Protein AF-A0A969G7Q4-F1 (afdb_monomer)

Structure (mmCIF, N/CA/C/O backbone):
data_AF-A0A969G7Q4-F1
#
_entry.id   AF-A0A969G7Q4-F1
#
loop_
_atom_site.group_PDB
_atom_site.id
_atom_site.type_symbol
_atom_site.label_atom_id
_atom_site.label_alt_id
_atom_site.label_comp_id
_atom_site.label_asym_id
_atom_site.label_entity_id
_atom_site.label_seq_id
_atom_site.pdbx_PDB_ins_code
_atom_site.Cartn_x
_atom_site.Cartn_y
_atom_site.Cartn_z
_atom_site.occupancy
_atom_site.B_iso_or_equiv
_atom_site.auth_seq_id
_atom_site.auth_comp_id
_atom_site.auth_asym_id
_atom_site.auth_atom_id
_atom_site.pdbx_PDB_model_num
ATOM 1 N N . MET A 1 1 ? 15.412 -0.417 -12.207 1.00 76.94 1 MET A N 1
ATOM 2 C CA . MET A 1 1 ? 14.553 0.762 -11.968 1.00 76.94 1 MET A CA 1
ATOM 3 C C . MET A 1 1 ? 15.285 1.970 -12.521 1.00 76.94 1 MET A C 1
ATOM 5 O O . MET A 1 1 ? 16.473 2.086 -12.244 1.00 76.94 1 MET A O 1
ATOM 9 N N . ASP A 1 2 ? 14.631 2.804 -13.328 1.00 89.19 2 ASP A N 1
ATOM 10 C CA . ASP A 1 2 ? 15.254 4.013 -13.887 1.00 89.19 2 ASP A CA 1
ATOM 11 C C . ASP A 1 2 ? 15.458 5.080 -12.804 1.00 89.19 2 ASP A C 1
ATOM 13 O O . ASP A 1 2 ? 14.710 5.118 -11.824 1.00 89.19 2 ASP A O 1
ATOM 17 N N . THR A 1 3 ? 16.434 5.976 -12.986 1.00 92.75 3 THR A N 1
ATOM 18 C CA . THR A 1 3 ? 16.781 7.012 -11.994 1.00 92.75 3 THR A CA 1
ATOM 19 C C . THR A 1 3 ? 15.592 7.910 -11.651 1.00 92.75 3 THR A C 1
ATOM 21 O O . THR A 1 3 ? 15.354 8.192 -10.480 1.00 92.75 3 THR A O 1
ATOM 24 N N . THR A 1 4 ? 14.792 8.307 -12.644 1.00 94.50 4 THR A N 1
ATOM 25 C CA . THR A 1 4 ? 13.587 9.124 -12.429 1.00 94.50 4 THR A CA 1
ATOM 26 C C . THR A 1 4 ? 12.550 8.393 -11.580 1.00 94.50 4 THR A C 1
ATOM 28 O O . THR A 1 4 ? 12.009 8.957 -10.634 1.00 94.50 4 THR A O 1
ATOM 31 N N . THR A 1 5 ? 12.307 7.116 -11.872 1.00 96.25 5 THR A N 1
ATOM 32 C CA . THR A 1 5 ? 11.360 6.281 -11.123 1.00 96.25 5 THR A CA 1
ATOM 33 C C . THR A 1 5 ? 11.829 6.056 -9.688 1.00 96.25 5 THR A C 1
ATOM 35 O O . THR A 1 5 ? 11.012 6.048 -8.772 1.00 96.25 5 THR A O 1
ATOM 38 N N . GLN A 1 6 ? 13.139 5.920 -9.476 1.00 96.06 6 GLN A N 1
ATOM 39 C CA . GLN A 1 6 ? 13.714 5.816 -8.138 1.00 96.06 6 GLN A CA 1
ATOM 40 C C . GLN A 1 6 ? 13.524 7.108 -7.333 1.00 96.06 6 GLN A C 1
ATOM 42 O O . GLN A 1 6 ? 13.133 7.035 -6.173 1.00 96.06 6 GLN A O 1
ATOM 47 N N . ILE A 1 7 ? 13.732 8.279 -7.947 1.00 97.38 7 ILE A N 1
ATOM 48 C CA . ILE A 1 7 ? 13.485 9.576 -7.296 1.00 97.38 7 ILE A CA 1
ATOM 49 C C . ILE A 1 7 ? 12.015 9.700 -6.888 1.00 97.38 7 ILE A C 1
ATOM 51 O O . ILE A 1 7 ? 11.738 10.027 -5.739 1.00 97.38 7 ILE A O 1
ATOM 55 N N . LEU A 1 8 ? 11.083 9.380 -7.792 1.00 97.88 8 LEU A N 1
ATOM 56 C CA . LEU A 1 8 ? 9.648 9.393 -7.494 1.00 97.88 8 LEU A CA 1
ATOM 57 C C . LEU A 1 8 ? 9.300 8.452 -6.335 1.00 97.88 8 LEU A C 1
ATOM 59 O O . LEU A 1 8 ? 8.518 8.806 -5.458 1.00 97.88 8 LEU A O 1
ATOM 63 N N . PHE A 1 9 ? 9.899 7.261 -6.303 1.00 97.88 9 PHE A N 1
ATOM 64 C CA . PHE A 1 9 ? 9.653 6.309 -5.227 1.00 97.88 9 PHE A CA 1
ATOM 65 C C . PHE A 1 9 ? 10.149 6.820 -3.868 1.00 97.88 9 PHE A C 1
ATOM 67 O O . PHE A 1 9 ? 9.408 6.748 -2.888 1.00 97.88 9 PHE A O 1
ATOM 74 N N . GLU A 1 10 ? 11.363 7.371 -3.804 1.00 97.94 10 GLU A N 1
ATOM 75 C CA . GLU A 1 10 ? 11.897 7.933 -2.559 1.00 97.94 10 GLU A CA 1
ATOM 76 C C . GLU A 1 10 ? 11.115 9.177 -2.115 1.00 97.94 10 GLU A C 1
ATOM 78 O O . GLU A 1 10 ? 10.719 9.255 -0.957 1.00 97.94 10 GLU A O 1
ATOM 83 N N . GLN A 1 11 ? 10.762 10.084 -3.034 1.00 98.25 11 GLN A N 1
ATOM 84 C CA . GLN A 1 11 ? 9.910 11.241 -2.724 1.00 98.25 11 GLN A CA 1
ATOM 85 C C . GLN A 1 11 ? 8.530 10.824 -2.205 1.00 98.25 11 GLN A C 1
ATOM 87 O O . GLN A 1 11 ? 8.017 11.411 -1.253 1.00 98.25 11 GLN A O 1
ATOM 92 N N . GLY A 1 12 ? 7.936 9.784 -2.796 1.00 98.38 12 GLY A N 1
ATOM 93 C CA . GLY A 1 12 ? 6.670 9.222 -2.338 1.00 98.38 12 GLY A CA 1
ATOM 94 C C . GLY A 1 12 ? 6.752 8.640 -0.925 1.00 98.38 12 GLY A C 1
ATOM 95 O O . GLY A 1 12 ? 5.822 8.825 -0.134 1.00 98.38 12 GLY A O 1
ATOM 96 N N . LYS A 1 13 ? 7.865 7.979 -0.582 1.00 98.31 13 LYS A N 1
ATOM 97 C CA . LYS A 1 13 ? 8.130 7.471 0.774 1.00 98.31 13 LYS A CA 1
ATOM 98 C C . LYS A 1 13 ? 8.362 8.603 1.770 1.00 98.31 13 LYS A C 1
ATOM 100 O O . LYS A 1 13 ? 7.776 8.574 2.848 1.00 98.31 13 LYS A O 1
ATOM 105 N N . ASP A 1 14 ? 9.160 9.602 1.412 1.00 98.44 14 ASP A N 1
ATOM 106 C CA . ASP A 1 14 ? 9.424 10.754 2.275 1.00 98.44 14 ASP A CA 1
ATOM 107 C C . ASP A 1 14 ? 8.130 11.517 2.574 1.00 98.44 14 ASP A C 1
ATOM 109 O O . ASP A 1 14 ? 7.824 11.779 3.736 1.00 98.44 14 ASP A O 1
ATOM 113 N N . ALA A 1 15 ? 7.309 11.783 1.552 1.00 98.38 15 ALA A N 1
ATOM 114 C CA . ALA A 1 15 ? 6.000 12.410 1.721 1.00 98.38 15 ALA A CA 1
ATOM 115 C C . ALA A 1 15 ? 5.078 11.586 2.636 1.00 98.38 15 ALA A C 1
ATOM 117 O O . ALA A 1 15 ? 4.429 12.145 3.519 1.00 98.38 15 ALA A O 1
ATOM 118 N N . PHE A 1 16 ? 5.063 10.255 2.485 1.00 98.38 16 PHE A N 1
ATOM 119 C CA . PHE A 1 16 ? 4.297 9.375 3.372 1.00 98.38 16 PHE A CA 1
ATOM 120 C C . PHE A 1 16 ? 4.730 9.526 4.833 1.00 98.38 16 PHE A C 1
ATOM 122 O O . PHE A 1 16 ? 3.888 9.661 5.718 1.00 98.38 16 PHE A O 1
ATOM 129 N N . LEU A 1 17 ? 6.041 9.524 5.087 1.00 97.69 17 LEU A N 1
ATOM 130 C CA . LEU A 1 17 ? 6.599 9.638 6.436 1.00 97.69 17 LEU A CA 1
ATOM 131 C C . LEU A 1 17 ? 6.333 11.008 7.077 1.00 97.69 17 LEU A C 1
ATOM 133 O O . LEU A 1 17 ? 6.259 11.093 8.300 1.00 97.69 17 LEU A O 1
ATOM 137 N N . GLN A 1 18 ? 6.159 12.058 6.272 1.00 97.94 18 GLN A N 1
ATOM 138 C CA . GLN A 1 18 ? 5.766 13.393 6.737 1.00 97.94 18 GLN A CA 1
ATOM 139 C C . GLN A 1 18 ? 4.248 13.548 6.941 1.00 97.94 18 GLN A C 1
ATOM 141 O O . GLN A 1 18 ? 3.801 14.585 7.421 1.00 97.94 18 GLN A O 1
ATOM 146 N N . GLY A 1 19 ? 3.443 12.537 6.597 1.00 97.38 19 GLY A N 1
ATOM 147 C CA . GLY A 1 19 ? 1.981 12.606 6.672 1.00 97.38 19 GLY A CA 1
ATOM 148 C C . GLY A 1 19 ? 1.314 13.270 5.461 1.00 97.38 19 GLY A C 1
ATOM 149 O O . GLY A 1 19 ? 0.093 13.413 5.429 1.00 97.38 19 GLY A O 1
ATOM 150 N N . GLU A 1 20 ? 2.087 13.632 4.436 1.00 98.31 20 GLU A N 1
ATOM 151 C CA . GLU A 1 20 ? 1.613 14.242 3.191 1.00 98.31 20 GLU A CA 1
ATOM 152 C C . GLU A 1 20 ? 1.065 13.161 2.241 1.00 98.31 20 GLU A C 1
ATOM 154 O O . GLU A 1 20 ? 1.588 12.911 1.152 1.00 98.31 20 GLU A O 1
ATOM 159 N N . TYR A 1 21 ? 0.014 12.455 2.670 1.00 98.19 21 TYR A N 1
ATOM 160 C CA . TYR A 1 21 ? -0.440 11.222 2.013 1.00 98.19 21 TYR A CA 1
ATOM 161 C C . TYR A 1 21 ? -0.929 11.431 0.580 1.00 98.19 21 TYR A C 1
ATOM 163 O O . TYR A 1 21 ? -0.670 10.588 -0.275 1.00 98.19 21 TYR A O 1
ATOM 171 N N . ARG A 1 22 ? -1.576 12.563 0.282 1.00 97.94 22 ARG A N 1
ATOM 172 C CA . ARG A 1 22 ? -1.998 12.879 -1.091 1.00 97.94 22 ARG A CA 1
ATOM 173 C C . ARG A 1 22 ? -0.799 13.039 -2.027 1.00 97.94 22 ARG A C 1
ATOM 175 O O . ARG A 1 22 ? -0.794 12.468 -3.109 1.00 97.94 22 ARG A O 1
ATOM 182 N N . LEU A 1 23 ? 0.234 13.752 -1.579 1.00 98.19 23 LEU A N 1
ATOM 183 C CA . LEU A 1 23 ? 1.466 13.930 -2.348 1.00 98.19 23 LEU A CA 1
ATOM 184 C C . LEU A 1 23 ? 2.224 12.601 -2.503 1.00 98.19 23 LEU A C 1
ATOM 186 O O . LEU A 1 23 ? 2.752 12.299 -3.570 1.00 98.19 23 LEU A O 1
ATOM 190 N N . SER A 1 24 ? 2.225 11.772 -1.455 1.00 98.62 24 SER A N 1
ATOM 191 C CA . SER A 1 24 ? 2.763 10.412 -1.518 1.00 98.62 24 SER A CA 1
ATOM 192 C C . SER A 1 24 ? 2.080 9.577 -2.604 1.00 98.62 24 SER A C 1
ATOM 194 O O . SER A 1 24 ? 2.771 8.944 -3.401 1.00 98.62 24 SER A O 1
ATOM 196 N N . ILE A 1 25 ? 0.743 9.607 -2.673 1.00 98.50 25 ILE A N 1
ATOM 197 C CA . ILE A 1 25 ? -0.033 8.914 -3.712 1.00 98.50 25 ILE A CA 1
ATOM 198 C C . ILE A 1 25 ? 0.403 9.393 -5.100 1.00 98.50 25 ILE A C 1
ATOM 200 O O . ILE A 1 25 ? 0.793 8.564 -5.917 1.00 98.50 25 ILE A O 1
ATOM 204 N N . GLU A 1 26 ? 0.441 10.706 -5.341 1.00 98.31 26 GLU A N 1
ATOM 205 C CA . GLU A 1 26 ? 0.812 11.276 -6.646 1.00 98.31 26 GLU A CA 1
ATOM 206 C C . GLU A 1 26 ? 2.196 10.811 -7.132 1.00 98.31 26 GLU A C 1
ATOM 208 O O . GLU A 1 26 ? 2.361 10.444 -8.300 1.00 98.31 26 GLU A O 1
ATOM 213 N N . TYR A 1 27 ? 3.203 10.797 -6.252 1.00 98.38 27 TYR A N 1
ATOM 214 C CA . TYR A 1 27 ? 4.542 10.323 -6.608 1.00 98.38 27 TYR A CA 1
ATOM 215 C C . TYR A 1 27 ? 4.589 8.808 -6.837 1.00 98.38 27 TYR A C 1
ATOM 217 O O . TYR A 1 27 ? 5.220 8.338 -7.789 1.00 98.38 27 TYR A O 1
ATOM 225 N N . LEU A 1 28 ? 3.914 8.031 -5.986 1.00 98.12 28 LEU A N 1
ATOM 226 C CA . LEU A 1 28 ? 3.915 6.572 -6.067 1.00 98.12 28 LEU A CA 1
ATOM 227 C C . LEU A 1 28 ? 3.117 6.050 -7.265 1.00 98.12 28 LEU A C 1
ATOM 229 O O . LEU A 1 28 ? 3.515 5.045 -7.851 1.00 98.12 28 LEU A O 1
ATOM 233 N N . GLU A 1 29 ? 2.044 6.725 -7.678 1.00 97.81 29 GLU A N 1
ATOM 234 C CA . GLU A 1 29 ? 1.309 6.402 -8.906 1.00 97.81 29 GLU A CA 1
ATOM 235 C C . GLU A 1 29 ? 2.170 6.614 -10.151 1.00 97.81 29 GLU A C 1
ATOM 237 O O . GLU A 1 29 ? 2.254 5.725 -11.003 1.00 97.81 29 GLU A O 1
ATOM 242 N N . GLN A 1 30 ? 2.882 7.743 -10.227 1.00 97.56 30 GLN A N 1
ATOM 243 C CA . GLN A 1 30 ? 3.824 8.011 -11.316 1.00 97.56 30 GLN A CA 1
ATOM 244 C C . GLN A 1 30 ? 4.951 6.971 -11.347 1.00 97.56 30 GLN A C 1
ATOM 246 O O . GLN A 1 30 ? 5.285 6.440 -12.407 1.00 97.56 30 GLN A O 1
ATOM 251 N N . ALA A 1 31 ? 5.504 6.614 -10.183 1.00 97.12 31 ALA A N 1
ATOM 252 C CA . ALA A 1 31 ? 6.507 5.558 -10.096 1.00 97.12 31 ALA A CA 1
ATOM 253 C C . ALA A 1 31 ? 5.942 4.190 -10.525 1.00 97.12 31 ALA A C 1
ATOM 255 O O . ALA A 1 31 ? 6.599 3.442 -11.251 1.00 97.12 31 ALA A O 1
ATOM 256 N N . ALA A 1 32 ? 4.716 3.859 -10.111 1.00 96.00 32 ALA A N 1
ATOM 257 C CA . ALA A 1 32 ? 4.061 2.597 -10.441 1.00 96.00 32 ALA A CA 1
ATOM 258 C C . ALA A 1 32 ? 3.708 2.483 -11.931 1.00 96.00 32 ALA A C 1
ATOM 260 O O . ALA A 1 32 ? 3.747 1.372 -12.468 1.00 96.00 32 ALA A O 1
ATOM 261 N N . ALA A 1 33 ? 3.391 3.597 -12.597 1.00 96.00 33 ALA A N 1
ATOM 262 C CA . AL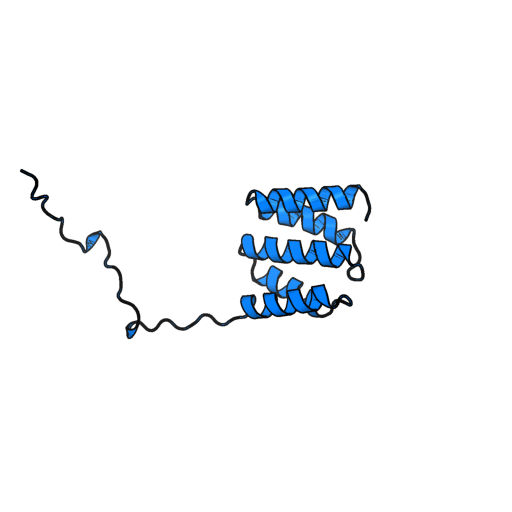A A 1 33 ? 3.131 3.650 -14.034 1.00 96.00 33 ALA A CA 1
ATOM 263 C C . ALA A 1 33 ? 4.379 3.301 -14.865 1.00 96.00 33 ALA A C 1
ATOM 265 O O . ALA A 1 33 ? 4.267 2.658 -15.907 1.00 96.00 33 ALA A O 1
ATOM 266 N N . ASN A 1 34 ? 5.572 3.639 -14.364 1.00 94.81 34 ASN A N 1
ATOM 267 C CA . ASN A 1 34 ? 6.846 3.347 -15.027 1.00 94.81 34 ASN A CA 1
ATOM 268 C C . ASN A 1 34 ? 7.347 1.907 -14.797 1.00 94.81 34 ASN A C 1
ATOM 270 O O . ASN A 1 34 ? 8.355 1.503 -15.375 1.00 94.81 34 ASN A O 1
ATOM 274 N N . LEU A 1 35 ? 6.687 1.119 -13.939 1.00 93.81 35 LEU A N 1
ATOM 275 C CA . LEU A 1 35 ? 7.143 -0.218 -13.548 1.00 93.81 35 LEU A CA 1
ATOM 276 C C . LEU A 1 35 ? 6.137 -1.296 -13.926 1.00 93.81 35 LEU A C 1
ATOM 278 O O . LEU A 1 35 ? 4.945 -1.214 -13.630 1.00 93.81 35 LEU A O 1
ATOM 282 N N . SER A 1 36 ? 6.636 -2.405 -14.467 1.00 90.81 36 SER A N 1
ATOM 283 C CA . SER A 1 36 ? 5.804 -3.587 -14.692 1.00 90.81 36 SER A CA 1
ATOM 284 C C . SER A 1 36 ? 5.228 -4.144 -13.378 1.00 90.81 36 SER A C 1
ATOM 286 O O . SER A 1 36 ? 5.836 -4.066 -12.309 1.00 90.81 36 SER A O 1
ATOM 288 N N . LYS A 1 37 ? 4.029 -4.735 -13.447 1.00 85.06 37 LYS A N 1
ATOM 289 C CA . LYS A 1 37 ? 3.417 -5.493 -12.336 1.00 85.06 37 LYS A CA 1
ATOM 290 C C . LYS A 1 37 ? 4.187 -6.777 -12.004 1.00 85.06 37 LYS A C 1
ATOM 292 O O . LYS A 1 37 ? 4.095 -7.268 -10.886 1.00 85.06 37 LYS A O 1
ATOM 297 N N . ALA A 1 38 ? 4.973 -7.290 -12.950 1.00 86.50 38 ALA A N 1
ATOM 298 C CA . ALA A 1 38 ? 5.722 -8.538 -12.813 1.00 86.50 38 ALA A CA 1
ATOM 299 C C . ALA A 1 38 ? 7.148 -8.360 -12.254 1.00 86.50 38 ALA A C 1
ATOM 301 O O . ALA A 1 38 ? 7.913 -9.321 -12.238 1.00 86.50 38 ALA A O 1
ATOM 302 N N . THR A 1 39 ? 7.525 -7.160 -11.797 1.00 91.69 39 THR A N 1
ATOM 303 C CA . THR A 1 39 ? 8.835 -6.907 -11.174 1.00 91.69 39 THR A CA 1
ATOM 304 C C . THR A 1 39 ? 8.719 -6.742 -9.663 1.00 91.69 39 THR A C 1
ATOM 306 O O . THR A 1 39 ? 7.658 -6.396 -9.125 1.00 91.69 39 THR A O 1
ATOM 309 N N . ARG A 1 40 ? 9.823 -7.014 -8.961 1.00 89.75 40 ARG A N 1
ATOM 310 C CA . ARG A 1 40 ? 9.880 -6.923 -7.500 1.00 89.75 40 ARG A CA 1
ATOM 311 C C . ARG A 1 40 ? 9.727 -5.472 -7.053 1.00 89.75 40 ARG A C 1
ATOM 313 O O . ARG A 1 40 ? 8.947 -5.188 -6.153 1.00 89.75 40 ARG A O 1
ATOM 320 N N . GLU A 1 41 ? 10.402 -4.566 -7.745 1.00 91.94 41 GLU A N 1
ATOM 321 C CA . GLU A 1 41 ? 10.358 -3.123 -7.523 1.00 91.94 41 GLU A CA 1
ATOM 322 C C . GLU A 1 41 ? 8.947 -2.585 -7.766 1.00 91.94 41 GLU A C 1
ATOM 324 O O . GLU A 1 41 ? 8.403 -1.860 -6.941 1.00 91.94 41 GLU A O 1
ATOM 329 N N . GLY A 1 42 ? 8.296 -3.007 -8.856 1.00 93.81 42 GLY A N 1
ATOM 330 C CA . GLY A 1 42 ? 6.916 -2.615 -9.131 1.00 93.81 42 GLY A CA 1
ATOM 331 C C . GLY A 1 42 ? 5.933 -3.130 -8.077 1.00 93.81 42 GLY A C 1
ATOM 332 O O . GLY A 1 42 ? 4.933 -2.473 -7.788 1.00 93.81 42 GLY A O 1
ATOM 333 N N . SER A 1 43 ? 6.195 -4.302 -7.500 1.00 93.44 43 SER A N 1
ATOM 334 C CA . SER A 1 43 ? 5.397 -4.838 -6.394 1.00 93.44 43 SER A CA 1
ATOM 335 C C . SER A 1 43 ? 5.599 -4.038 -5.105 1.00 93.44 43 SER A C 1
ATOM 337 O O . SER A 1 43 ? 4.640 -3.795 -4.378 1.00 93.44 43 SER A O 1
ATOM 339 N N . GLU A 1 44 ? 6.826 -3.597 -4.834 1.00 93.69 44 GLU A N 1
ATOM 340 C CA . GLU A 1 44 ? 7.158 -2.785 -3.665 1.00 93.69 44 GLU A CA 1
ATOM 341 C C . GLU A 1 44 ? 6.533 -1.386 -3.727 1.00 93.69 44 GLU A C 1
ATOM 343 O O . GLU A 1 44 ? 5.874 -0.979 -2.772 1.00 93.69 44 GLU A O 1
ATOM 348 N N . VAL A 1 45 ? 6.645 -0.689 -4.864 1.00 96.62 45 VAL A N 1
ATOM 349 C CA . VAL A 1 45 ? 6.008 0.627 -5.057 1.00 96.62 45 VAL A CA 1
ATOM 350 C C . VAL A 1 45 ? 4.498 0.539 -4.830 1.00 96.62 45 VAL A C 1
ATOM 352 O O . VAL A 1 45 ? 3.920 1.371 -4.138 1.00 96.62 45 VAL A O 1
ATOM 355 N N . ARG A 1 46 ? 3.845 -0.508 -5.349 1.00 96.38 46 ARG A N 1
ATOM 356 C CA . ARG A 1 46 ? 2.398 -0.704 -5.172 1.00 96.38 46 ARG A CA 1
ATOM 357 C C . ARG A 1 46 ? 2.012 -1.050 -3.732 1.00 96.38 46 ARG A C 1
ATOM 359 O O . ARG A 1 46 ? 0.948 -0.637 -3.293 1.00 96.38 46 ARG A O 1
ATOM 366 N N . LEU A 1 47 ? 2.858 -1.756 -2.978 1.00 95.44 47 LEU A N 1
ATOM 367 C CA . LEU A 1 47 ? 2.636 -1.977 -1.541 1.00 95.44 47 LEU A CA 1
ATOM 368 C C . LEU A 1 47 ? 2.700 -0.666 -0.742 1.00 95.44 47 LEU A C 1
ATOM 370 O O . LEU A 1 47 ? 1.897 -0.463 0.172 1.00 95.44 47 LEU A O 1
ATOM 374 N N . TRP A 1 48 ? 3.626 0.227 -1.096 1.00 97.12 48 TRP A N 1
ATOM 375 C CA . TRP A 1 48 ? 3.665 1.577 -0.534 1.00 97.12 48 TRP A CA 1
ATOM 376 C C . TRP A 1 48 ? 2.418 2.370 -0.914 1.00 97.12 48 TRP A C 1
ATOM 378 O O . TRP A 1 48 ? 1.783 2.939 -0.034 1.00 97.12 48 TRP A O 1
ATOM 388 N N . LEU A 1 49 ? 1.996 2.303 -2.178 1.00 97.81 49 LEU A N 1
ATOM 389 C CA . LEU A 1 49 ? 0.791 2.978 -2.655 1.00 97.81 49 LEU A CA 1
ATOM 390 C C . LEU A 1 49 ? -0.479 2.506 -1.923 1.00 97.81 49 LEU A C 1
ATOM 392 O O . LEU A 1 49 ? -1.296 3.337 -1.540 1.00 97.81 49 LEU A O 1
ATOM 396 N N . VAL A 1 50 ? -0.619 1.201 -1.639 1.00 97.06 50 VAL A N 1
ATOM 397 C CA . VAL A 1 50 ? -1.707 0.687 -0.778 1.00 97.06 50 VAL A CA 1
ATOM 398 C C . VAL A 1 50 ? -1.681 1.367 0.591 1.00 97.06 50 VAL A C 1
ATOM 400 O O . VAL A 1 50 ? -2.716 1.833 1.059 1.00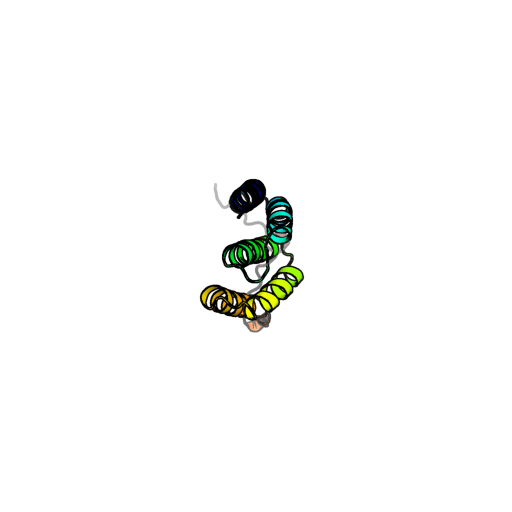 97.06 50 VAL A O 1
ATOM 403 N N . SER A 1 51 ? -0.506 1.454 1.220 1.00 96.44 51 SER A N 1
ATOM 404 C CA . SER A 1 51 ? -0.351 2.098 2.534 1.00 96.44 51 SER A CA 1
ATOM 405 C C . SER A 1 51 ? -0.733 3.582 2.480 1.00 96.44 51 SER A C 1
ATOM 407 O O . SER A 1 51 ? -1.435 4.065 3.367 1.00 96.44 51 SER A O 1
ATOM 409 N N . SER A 1 52 ? -0.337 4.292 1.419 1.00 98.00 52 SER A N 1
ATOM 410 C CA . SER A 1 52 ? -0.684 5.703 1.213 1.00 98.00 52 SER A CA 1
ATOM 411 C C . SER A 1 52 ? -2.186 5.906 1.005 1.00 98.00 52 SER A C 1
ATOM 413 O O . SER A 1 52 ? -2.761 6.806 1.616 1.00 98.00 52 SER A O 1
ATOM 415 N N . TYR A 1 53 ? -2.856 5.036 0.240 1.00 98.00 53 TYR A N 1
ATOM 416 C CA . TYR A 1 53 ? -4.315 5.073 0.100 1.00 98.00 53 TYR A CA 1
ATOM 417 C C . TYR A 1 53 ? -5.037 4.865 1.430 1.00 98.00 53 TYR A C 1
ATOM 419 O O . TYR A 1 53 ? -5.974 5.598 1.747 1.00 98.00 53 TYR A O 1
ATOM 427 N N . GLN A 1 54 ? -4.579 3.909 2.241 1.00 95.44 54 GLN A N 1
ATOM 428 C CA . GLN A 1 54 ? -5.140 3.677 3.572 1.00 95.44 54 GLN A CA 1
ATOM 429 C C . GLN A 1 54 ? -4.991 4.902 4.472 1.00 95.44 54 GLN A C 1
ATOM 431 O O . GLN A 1 54 ? -5.962 5.317 5.102 1.00 95.44 54 GLN A O 1
ATOM 436 N N . ALA A 1 55 ? -3.795 5.491 4.508 1.00 95.94 55 ALA A N 1
ATOM 437 C CA . ALA A 1 55 ? -3.508 6.661 5.328 1.00 95.94 55 ALA A CA 1
ATOM 438 C C . ALA A 1 55 ? -4.318 7.899 4.896 1.00 95.94 55 ALA A C 1
ATOM 440 O O . ALA A 1 55 ? -4.687 8.720 5.732 1.00 95.94 55 ALA A O 1
ATOM 441 N N . ASN A 1 56 ? -4.670 7.994 3.611 1.00 97.12 56 ASN A N 1
ATOM 442 C CA . ASN A 1 56 ? -5.507 9.062 3.066 1.00 97.12 56 ASN A CA 1
ATOM 443 C C . ASN A 1 56 ? -7.027 8.786 3.151 1.00 97.12 56 ASN A C 1
ATOM 445 O O . ASN A 1 56 ? -7.815 9.539 2.585 1.00 97.12 56 ASN A O 1
ATOM 449 N N . ASN A 1 57 ? -7.465 7.729 3.848 1.00 94.62 57 ASN A N 1
ATOM 450 C CA . ASN A 1 57 ? -8.868 7.280 3.929 1.00 94.62 57 ASN A CA 1
ATOM 451 C C . ASN A 1 57 ? -9.497 6.847 2.584 1.00 94.62 57 ASN A C 1
ATOM 453 O O . ASN A 1 57 ? -10.717 6.736 2.471 1.00 94.62 57 ASN A O 1
ATOM 457 N N . CYS A 1 58 ? -8.681 6.535 1.576 1.00 94.38 58 CYS A N 1
ATOM 458 C CA . CYS A 1 58 ? -9.108 5.990 0.284 1.00 94.38 58 CYS A CA 1
ATOM 459 C C . CYS A 1 58 ? -9.202 4.454 0.362 1.00 94.38 58 CYS A C 1
ATOM 461 O O . CYS A 1 58 ? -8.450 3.725 -0.287 1.00 94.38 58 CYS A O 1
ATOM 463 N N . SER A 1 59 ? -10.085 3.936 1.223 1.00 91.75 59 SER A N 1
ATOM 464 C CA . SER A 1 59 ? -10.137 2.497 1.525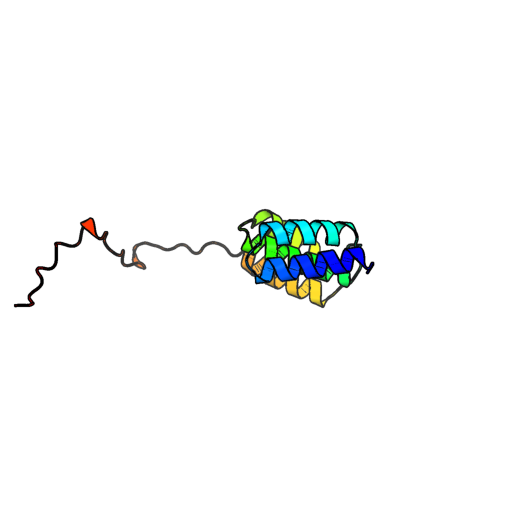 1.00 91.75 59 SER A CA 1
ATOM 465 C C . SER A 1 59 ? -10.494 1.623 0.318 1.00 91.75 59 SER A C 1
ATOM 467 O O . SER A 1 59 ? -9.973 0.516 0.210 1.00 91.75 59 SER A O 1
ATOM 469 N N . GLU A 1 60 ? -11.343 2.098 -0.596 1.00 95.56 60 GLU A N 1
ATOM 470 C CA . GLU A 1 60 ? -11.736 1.332 -1.789 1.00 95.56 60 GLU A CA 1
ATOM 471 C C . GLU A 1 60 ? -10.557 1.117 -2.748 1.00 95.56 60 GLU A C 1
ATOM 473 O O . GLU A 1 60 ? -10.304 -0.018 -3.161 1.00 95.56 60 GLU A O 1
ATOM 478 N N . ASP A 1 61 ? -9.778 2.169 -3.019 1.00 96.38 61 ASP A N 1
ATOM 479 C CA . ASP A 1 61 ? -8.577 2.095 -3.860 1.00 96.38 61 ASP A CA 1
ATOM 480 C C . ASP A 1 61 ? -7.512 1.195 -3.227 1.00 96.38 61 ASP A C 1
ATOM 482 O O . ASP A 1 61 ? -6.920 0.344 -3.898 1.00 96.38 61 ASP A O 1
ATOM 486 N N . ALA A 1 62 ? -7.327 1.311 -1.905 1.00 96.75 62 ALA A N 1
ATOM 487 C CA . ALA A 1 62 ? -6.437 0.436 -1.152 1.00 96.75 62 ALA A CA 1
ATOM 488 C C . ALA A 1 62 ? -6.842 -1.040 -1.284 1.00 96.75 62 ALA A C 1
ATOM 490 O O . ALA A 1 62 ? -5.988 -1.880 -1.570 1.00 96.75 62 ALA A O 1
ATOM 491 N N . ILE A 1 63 ? -8.128 -1.367 -1.103 1.00 96.62 63 ILE A N 1
ATOM 492 C CA . ILE A 1 63 ? -8.654 -2.738 -1.223 1.00 96.62 63 ILE A CA 1
ATOM 493 C C . ILE A 1 63 ? -8.468 -3.259 -2.647 1.00 96.62 63 ILE A C 1
ATOM 495 O O . ILE A 1 63 ? -7.967 -4.370 -2.828 1.00 96.62 63 ILE A O 1
ATOM 499 N N . SER A 1 64 ? -8.843 -2.464 -3.651 1.00 97.06 64 SER A N 1
ATOM 500 C CA . SER A 1 64 ? -8.741 -2.836 -5.064 1.00 97.06 64 SER A CA 1
ATOM 501 C C . SER A 1 64 ? -7.299 -3.181 -5.445 1.00 97.06 64 SER A C 1
ATOM 503 O O . SER A 1 64 ? -7.012 -4.294 -5.896 1.00 97.06 64 SER A O 1
ATOM 505 N N . LEU A 1 65 ? -6.359 -2.280 -5.144 1.00 96.38 65 LEU A N 1
ATOM 506 C CA . LEU A 1 65 ? -4.943 -2.489 -5.428 1.00 96.38 65 LEU A CA 1
ATOM 507 C C . LEU A 1 65 ? -4.361 -3.659 -4.619 1.00 96.38 65 LEU A C 1
ATOM 509 O O . LEU A 1 65 ? -3.566 -4.447 -5.134 1.00 96.38 65 LEU A O 1
ATOM 513 N N . CYS A 1 66 ? -4.772 -3.817 -3.359 1.00 95.56 66 CYS A N 1
ATOM 514 C CA . CYS A 1 66 ? -4.324 -4.924 -2.521 1.00 95.56 66 CYS A CA 1
ATOM 515 C C . CYS A 1 66 ? -4.796 -6.282 -3.068 1.00 95.56 66 CYS A C 1
ATOM 517 O O . CYS A 1 66 ? -3.996 -7.219 -3.138 1.00 95.56 66 CYS A O 1
ATOM 519 N N . ARG A 1 67 ? -6.045 -6.379 -3.552 1.00 96.00 67 ARG A N 1
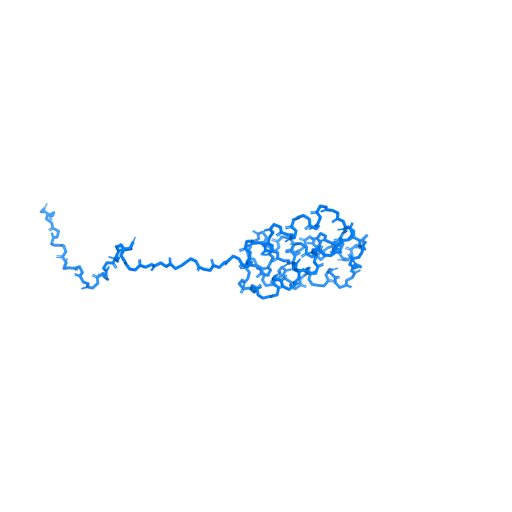ATOM 520 C CA . ARG A 1 67 ? -6.563 -7.573 -4.243 1.00 96.00 67 ARG A CA 1
ATOM 521 C C . ARG A 1 67 ? -5.723 -7.920 -5.466 1.00 96.00 67 ARG A C 1
ATOM 523 O O . ARG A 1 67 ? -5.349 -9.083 -5.607 1.00 96.00 67 ARG A O 1
ATOM 530 N N . GLU A 1 68 ? -5.347 -6.946 -6.296 1.00 94.50 68 GLU A N 1
ATOM 531 C CA . GLU A 1 68 ? -4.451 -7.200 -7.435 1.00 94.50 68 GLU A CA 1
ATOM 532 C C . GLU A 1 68 ? -3.101 -7.786 -6.990 1.00 94.50 68 GLU A C 1
ATOM 534 O O . GLU A 1 68 ? -2.599 -8.744 -7.584 1.00 94.50 68 GLU A O 1
ATOM 539 N N . LEU A 1 69 ? -2.522 -7.262 -5.905 1.00 94.69 69 LEU A N 1
ATOM 540 C CA . LEU A 1 69 ? -1.239 -7.732 -5.377 1.00 94.69 69 LEU A CA 1
ATOM 541 C C . LEU A 1 69 ? -1.300 -9.154 -4.806 1.00 94.69 69 LEU A C 1
ATOM 543 O O . LEU A 1 69 ? -0.277 -9.846 -4.792 1.00 94.69 69 LEU A O 1
ATOM 547 N N . THR A 1 70 ? -2.480 -9.650 -4.418 1.00 94.44 70 THR A N 1
ATOM 548 C CA . THR A 1 70 ? -2.639 -11.063 -4.033 1.00 94.44 70 THR A CA 1
ATOM 549 C C . THR A 1 70 ? -2.386 -12.031 -5.193 1.00 94.44 70 THR A C 1
ATOM 551 O O . THR A 1 70 ? -2.084 -13.197 -4.942 1.00 94.44 70 THR A O 1
ATOM 554 N N . ALA A 1 71 ? -2.440 -11.572 -6.449 1.00 91.50 71 ALA A N 1
ATOM 555 C CA . ALA A 1 71 ? -2.110 -12.362 -7.635 1.00 91.50 71 ALA A CA 1
ATOM 556 C C . ALA A 1 71 ? -0.634 -12.230 -8.069 1.00 91.50 71 ALA A C 1
ATOM 558 O O . ALA A 1 71 ? -0.223 -12.876 -9.032 1.00 91.50 71 ALA A O 1
ATOM 559 N N . SER A 1 72 ? 0.180 -11.445 -7.351 1.00 90.12 72 SER A N 1
ATOM 560 C CA . SER A 1 72 ? 1.587 -11.202 -7.693 1.00 90.12 72 SER A CA 1
ATOM 561 C C . SER A 1 72 ? 2.410 -12.506 -7.779 1.00 90.12 72 SER A C 1
ATOM 563 O O . SER A 1 72 ? 2.178 -13.442 -6.995 1.00 90.12 72 SER A O 1
ATOM 565 N N . PRO A 1 73 ? 3.391 -12.591 -8.705 1.00 89.94 73 PRO A N 1
ATOM 566 C CA . PRO A 1 73 ? 4.308 -13.728 -8.786 1.00 89.94 73 PRO A CA 1
ATOM 567 C C . PRO A 1 73 ? 5.264 -13.814 -7.586 1.00 89.94 73 PRO A C 1
ATOM 569 O O . PRO A 1 73 ? 5.836 -14.876 -7.350 1.00 89.94 73 PRO A O 1
ATOM 572 N N . PHE A 1 74 ? 5.422 -12.740 -6.801 1.00 92.75 74 PHE A N 1
ATOM 57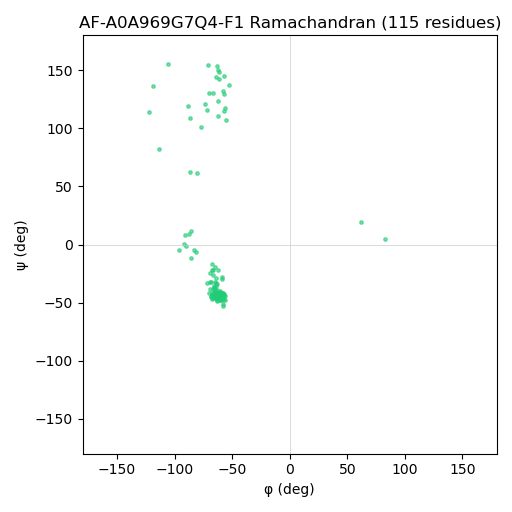3 C CA . PHE A 1 74 ? 6.328 -12.705 -5.651 1.00 92.75 74 PHE A CA 1
ATOM 574 C C . PHE A 1 74 ? 5.628 -13.195 -4.371 1.00 92.75 74 PHE A C 1
ATOM 576 O O . PHE A 1 74 ? 4.664 -12.561 -3.926 1.00 92.75 74 PHE A O 1
ATOM 583 N N . PRO A 1 75 ? 6.107 -14.285 -3.734 1.00 91.56 75 PRO A N 1
ATOM 584 C CA . PRO A 1 75 ? 5.449 -14.864 -2.560 1.00 91.56 75 PRO A CA 1
ATOM 585 C C . PRO A 1 75 ? 5.315 -13.893 -1.383 1.00 91.56 75 PRO A C 1
ATOM 587 O O . PRO A 1 75 ? 4.244 -13.804 -0.791 1.00 91.56 75 PRO A O 1
ATOM 590 N N . SER A 1 76 ? 6.361 -13.114 -1.094 1.00 91.06 76 SER A N 1
ATOM 591 C CA . SER A 1 76 ? 6.365 -12.140 0.004 1.00 91.06 76 SER A CA 1
ATOM 592 C C . SER A 1 76 ? 5.349 -11.013 -0.206 1.00 91.06 76 SER A C 1
ATOM 594 O O . SER A 1 76 ? 4.629 -10.644 0.718 1.00 91.06 76 SER A O 1
ATOM 596 N N . THR A 1 77 ? 5.239 -10.492 -1.432 1.00 93.00 77 THR A N 1
ATOM 597 C CA . THR A 1 77 ? 4.223 -9.493 -1.795 1.00 93.00 77 THR A CA 1
ATOM 598 C C . THR A 1 77 ? 2.821 -10.065 -1.645 1.00 93.00 77 THR A C 1
ATOM 600 O O . THR A 1 77 ? 1.958 -9.418 -1.059 1.00 93.00 77 THR A O 1
ATOM 603 N N . LYS A 1 78 ? 2.600 -11.286 -2.140 1.00 93.94 78 LYS A N 1
ATOM 604 C CA . LYS A 1 78 ? 1.311 -11.975 -2.050 1.00 93.94 78 LYS A CA 1
ATOM 605 C C . LYS A 1 78 ? 0.887 -12.192 -0.599 1.00 93.94 78 LYS A C 1
ATOM 607 O O . LYS A 1 78 ? -0.271 -11.956 -0.268 1.00 93.94 78 LYS A O 1
ATOM 612 N N . GLU A 1 79 ? 1.803 -12.629 0.260 1.00 94.62 79 GLU A N 1
ATOM 613 C CA . GLU A 1 79 ? 1.531 -12.831 1.684 1.00 94.62 79 GLU A CA 1
ATOM 614 C C . GLU A 1 79 ? 1.176 -11.513 2.381 1.00 94.62 79 GLU A C 1
ATOM 616 O O . GLU A 1 79 ? 0.125 -11.422 3.017 1.00 94.62 79 GLU A O 1
ATOM 621 N N . ARG A 1 80 ? 1.984 -10.466 2.172 1.00 93.81 80 ARG A N 1
ATOM 622 C CA . ARG A 1 80 ? 1.726 -9.136 2.737 1.00 93.81 80 ARG A CA 1
ATOM 623 C C . ARG A 1 80 ? 0.396 -8.551 2.258 1.00 93.81 80 ARG A C 1
ATOM 625 O O . ARG A 1 80 ? -0.347 -7.994 3.059 1.00 93.81 80 ARG A O 1
ATOM 632 N N . ALA A 1 81 ? 0.069 -8.712 0.976 1.00 95.31 81 ALA A N 1
ATOM 633 C CA . ALA A 1 81 ? -1.205 -8.270 0.421 1.00 95.31 81 ALA A CA 1
ATOM 634 C C . ALA A 1 81 ? -2.391 -9.019 1.049 1.00 95.31 81 ALA A C 1
ATOM 636 O O . ALA A 1 81 ? -3.356 -8.394 1.463 1.00 95.31 81 ALA A O 1
ATOM 637 N N . LYS A 1 82 ? -2.312 -10.346 1.208 1.00 95.62 82 LYS A N 1
ATOM 638 C CA . LYS A 1 82 ? -3.385 -11.125 1.852 1.00 95.62 82 LYS A CA 1
ATOM 639 C C . LYS A 1 82 ? -3.638 -10.697 3.298 1.00 95.62 82 LYS A C 1
ATOM 641 O O . LYS A 1 82 ? -4.792 -10.564 3.692 1.00 95.62 82 LYS A O 1
ATOM 646 N N . GLN A 1 83 ? -2.575 -10.476 4.071 1.00 94.81 83 GLN A N 1
ATOM 647 C CA . GLN A 1 83 ? -2.685 -10.006 5.455 1.00 94.81 83 GLN A CA 1
ATOM 648 C C . GLN A 1 83 ? -3.341 -8.623 5.522 1.00 94.81 83 GLN A C 1
ATOM 650 O O . GLN A 1 83 ? -4.250 -8.407 6.319 1.00 94.81 83 GLN A O 1
ATOM 655 N N . GLN A 1 84 ? -2.919 -7.705 4.650 1.00 93.88 84 GLN A N 1
ATOM 656 C CA . GLN A 1 84 ? -3.469 -6.354 4.618 1.00 93.88 84 GLN A CA 1
ATOM 657 C C . GLN A 1 84 ? -4.927 -6.336 4.156 1.00 93.88 84 GLN A C 1
ATOM 659 O O . GLN A 1 84 ? -5.753 -5.645 4.749 1.00 93.88 84 GLN A O 1
ATOM 664 N N . LEU A 1 85 ? -5.259 -7.131 3.138 1.00 95.50 85 LEU A N 1
ATOM 665 C CA . LEU A 1 85 ? -6.619 -7.265 2.634 1.00 95.50 85 LEU A CA 1
ATOM 666 C C . LEU A 1 85 ? -7.565 -7.802 3.714 1.00 95.50 85 LEU A C 1
ATOM 668 O O . LEU A 1 85 ? -8.651 -7.261 3.884 1.00 95.50 85 LEU A O 1
ATOM 672 N N . TYR A 1 86 ? -7.126 -8.796 4.494 1.00 95.00 86 TYR A N 1
ATOM 673 C CA . TYR A 1 86 ? -7.900 -9.327 5.618 1.00 95.00 86 TYR A CA 1
ATOM 674 C C . TYR A 1 86 ? -8.265 -8.243 6.643 1.00 95.00 86 TYR A C 1
ATOM 676 O O . TYR A 1 86 ? -9.398 -8.198 7.115 1.00 95.00 86 TYR A O 1
ATOM 684 N N . ILE A 1 87 ? -7.324 -7.351 6.970 1.00 92.88 87 ILE A N 1
ATOM 685 C CA . ILE A 1 87 ? -7.570 -6.236 7.896 1.00 92.88 87 ILE A CA 1
ATOM 686 C C . ILE A 1 87 ? -8.539 -5.224 7.277 1.00 92.88 87 ILE A C 1
ATOM 688 O O . ILE A 1 87 ? -9.454 -4.756 7.949 1.00 92.88 87 ILE A O 1
ATOM 692 N N . LEU A 1 88 ? -8.340 -4.887 6.002 1.00 91.25 88 LEU A N 1
ATOM 693 C CA . LEU A 1 88 ? -9.147 -3.896 5.290 1.00 91.25 88 LEU A CA 1
ATOM 694 C C . LEU A 1 88 ? -10.603 -4.319 5.085 1.00 91.25 88 LEU A C 1
ATOM 696 O O . LEU A 1 88 ? -11.497 -3.479 5.126 1.00 91.25 88 LEU A O 1
ATOM 700 N N . GLU A 1 89 ? -10.834 -5.607 4.849 1.00 93.81 89 GLU A N 1
ATOM 701 C CA . GLU A 1 89 ? -12.165 -6.173 4.621 1.00 93.81 89 GLU A CA 1
ATOM 702 C C . GLU A 1 89 ? -12.845 -6.632 5.915 1.00 93.81 89 GLU A C 1
ATOM 704 O O . GLU A 1 89 ? -13.981 -7.111 5.877 1.00 93.81 89 GLU A O 1
ATOM 709 N N . ALA A 1 90 ? -12.172 -6.499 7.063 1.00 93.25 90 ALA A N 1
ATOM 710 C CA . ALA A 1 90 ? -12.733 -6.904 8.338 1.00 93.25 90 ALA A CA 1
ATOM 711 C C . ALA A 1 90 ? -14.061 -6.163 8.594 1.00 93.25 90 ALA A C 1
ATOM 713 O O . ALA A 1 90 ? -14.126 -4.933 8.481 1.00 93.25 90 ALA A O 1
ATOM 714 N N . PRO A 1 91 ? -15.140 -6.884 8.953 1.00 89.56 91 PRO A N 1
ATOM 715 C CA . PRO A 1 91 ? -16.423 -6.254 9.204 1.00 89.56 91 PRO A CA 1
ATOM 716 C C . PRO A 1 91 ? -16.322 -5.324 10.413 1.00 89.56 91 PRO A C 1
ATOM 718 O O . PRO A 1 91 ? -15.648 -5.617 11.405 1.00 89.56 91 PRO A O 1
ATOM 721 N N . LYS A 1 92 ? -17.044 -4.202 10.354 1.00 85.50 92 LYS A N 1
ATOM 722 C CA . LYS A 1 92 ? -17.220 -3.350 11.530 1.00 85.50 92 LYS A CA 1
ATOM 723 C C . LYS A 1 92 ? -17.960 -4.159 12.590 1.00 85.50 92 LYS A C 1
ATOM 725 O O . LYS A 1 92 ? -19.047 -4.667 12.338 1.00 85.50 92 LYS A O 1
ATOM 730 N N . LEU A 1 93 ? -17.355 -4.281 13.767 1.00 86.25 93 LEU A N 1
ATOM 731 C CA . LEU A 1 93 ? -17.992 -4.942 14.897 1.00 86.25 93 LEU A CA 1
ATOM 732 C C . LEU A 1 93 ? -19.187 -4.110 15.363 1.00 86.25 93 LEU A C 1
ATOM 734 O O . LEU A 1 93 ? -19.051 -2.907 15.606 1.00 86.25 93 LEU A O 1
ATOM 738 N N . GLU A 1 94 ? -20.333 -4.769 15.518 1.00 86.56 94 GLU A N 1
ATOM 739 C CA . GLU A 1 94 ? -21.497 -4.186 16.175 1.00 86.56 94 GLU A CA 1
ATOM 740 C C . GLU A 1 94 ? -21.117 -3.773 17.598 1.00 86.56 94 GLU A C 1
ATOM 742 O O . GLU A 1 94 ? -20.498 -4.535 18.345 1.00 86.56 94 GLU A O 1
ATOM 747 N N . ARG A 1 95 ? -21.478 -2.547 17.977 1.00 83.69 95 ARG A N 1
ATOM 748 C CA . ARG A 1 95 ? -21.269 -2.036 19.334 1.00 83.69 95 ARG A CA 1
ATOM 749 C C . ARG A 1 95 ? -22.637 -1.827 19.986 1.00 83.69 95 ARG A C 1
ATOM 751 O O . ARG A 1 95 ? -23.167 -0.715 19.933 1.00 83.69 95 ARG A O 1
ATOM 758 N N . PRO A 1 96 ? -23.261 -2.885 20.532 1.00 87.88 96 PRO A N 1
ATOM 759 C CA . PRO A 1 96 ? -24.553 -2.760 21.188 1.00 87.88 96 PRO A CA 1
ATOM 760 C C . PRO A 1 96 ? -24.449 -1.813 22.386 1.00 87.88 96 PRO A C 1
ATOM 762 O O . PRO A 1 96 ? -23.454 -1.791 23.111 1.00 87.88 96 PRO A O 1
ATOM 765 N N . LYS A 1 97 ? -25.507 -1.021 22.591 1.00 83.38 97 LYS A N 1
ATOM 766 C CA . LYS A 1 97 ? -25.556 0.027 23.623 1.00 83.38 97 LYS A CA 1
ATOM 767 C C . LYS A 1 97 ? -25.338 -0.521 25.034 1.00 83.38 97 LYS A C 1
ATOM 769 O O . LYS A 1 97 ? -24.778 0.174 25.867 1.00 83.38 97 LYS A O 1
ATOM 774 N N . GLU A 1 98 ? -25.731 -1.768 25.278 1.00 86.31 98 GLU A N 1
ATOM 775 C CA . GLU A 1 98 ? -25.562 -2.456 26.564 1.00 86.31 98 GLU A CA 1
ATOM 776 C C . GLU A 1 98 ? -24.090 -2.641 26.972 1.00 86.31 98 GLU A C 1
ATOM 778 O O . GLU A 1 98 ? -23.803 -2.803 28.153 1.00 86.31 98 GLU A O 1
ATOM 783 N N . TRP A 1 99 ? -23.145 -2.602 26.024 1.00 85.12 99 TRP A N 1
ATOM 784 C CA . TRP A 1 99 ? -21.707 -2.747 26.297 1.00 85.12 99 TRP A CA 1
ATOM 785 C C . TRP A 1 99 ? -20.978 -1.405 26.415 1.00 85.12 99 TRP A C 1
ATOM 787 O O . TRP A 1 99 ? -19.778 -1.383 26.690 1.00 85.12 99 TRP A O 1
ATOM 797 N N . ILE A 1 100 ? -21.669 -0.2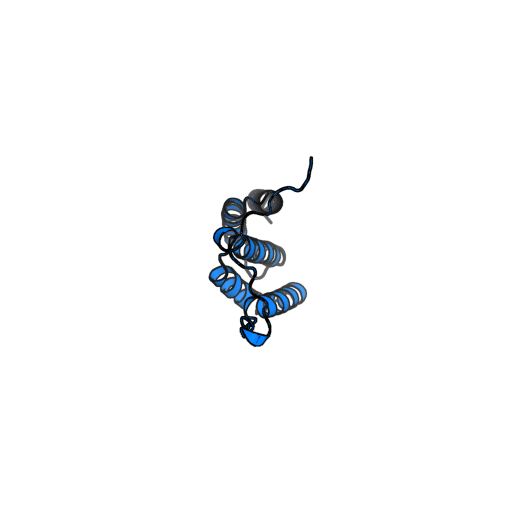87 26.167 1.00 86.25 100 ILE A N 1
ATOM 798 C CA . ILE A 1 100 ? -21.060 1.041 26.090 1.00 86.25 100 ILE A CA 1
ATOM 799 C C . ILE A 1 100 ? -21.718 1.960 27.115 1.00 86.25 100 ILE A C 1
ATOM 801 O O . ILE A 1 100 ? -22.870 2.361 26.963 1.00 86.25 100 ILE A O 1
ATOM 805 N N . THR A 1 101 ? -20.953 2.383 28.115 1.00 83.69 101 THR A N 1
ATOM 806 C CA . THR A 1 101 ? -21.326 3.541 28.932 1.00 83.69 101 THR A CA 1
ATOM 807 C C . THR A 1 101 ? -21.147 4.798 28.087 1.00 83.69 101 THR A C 1
ATOM 809 O O . THR A 1 101 ? -20.032 5.109 27.666 1.00 83.69 101 THR A O 1
ATOM 812 N N . GLN A 1 102 ? -22.236 5.512 27.803 1.00 81.31 102 GLN A N 1
ATOM 813 C CA . GLN A 1 102 ? -22.152 6.785 27.092 1.00 81.31 102 GLN A CA 1
ATOM 814 C C . GLN A 1 102 ? -21.514 7.834 28.001 1.00 81.31 102 GLN A C 1
ATOM 816 O O . GLN A 1 102 ? -21.920 7.996 29.151 1.00 81.31 102 GLN A O 1
ATOM 821 N N . ILE A 1 103 ? -20.506 8.534 27.484 1.00 82.25 103 ILE A N 1
ATOM 822 C CA . ILE A 1 103 ? -19.963 9.714 28.152 1.00 82.25 103 ILE A CA 1
ATOM 823 C C . ILE A 1 103 ? -21.003 10.828 27.956 1.00 82.25 103 ILE A C 1
ATOM 825 O O . ILE A 1 103 ? -21.343 11.108 26.803 1.00 82.25 103 ILE A O 1
ATOM 829 N N . PRO A 1 104 ? -21.549 11.413 29.036 1.00 81.94 104 PRO A N 1
ATOM 830 C CA . PRO A 1 104 ? -22.539 12.483 28.930 1.00 81.94 104 PRO A CA 1
ATOM 831 C C . PRO A 1 104 ? -21.940 13.719 28.245 1.00 81.94 104 PRO A C 1
ATOM 833 O O . PRO A 1 104 ? -20.723 13.928 28.304 1.00 81.94 104 PRO A O 1
ATOM 836 N N . SER A 1 105 ? -22.781 14.539 27.599 1.00 81.38 105 SER A N 1
ATOM 837 C CA . SER A 1 105 ? -22.320 15.818 27.047 1.00 81.38 105 SER A CA 1
ATOM 838 C C . SER A 1 105 ? -21.821 16.705 28.185 1.00 81.38 105 SER A C 1
ATOM 840 O O . SER A 1 105 ? -22.328 16.642 29.305 1.00 81.38 105 SER A O 1
ATOM 842 N N . MET A 1 106 ? -20.855 17.580 27.899 1.00 77.56 106 MET A N 1
ATOM 843 C CA . MET A 1 106 ? -20.389 18.576 28.871 1.00 77.56 106 MET A CA 1
ATOM 844 C C . MET A 1 106 ? -21.538 19.486 29.337 1.00 77.56 106 MET A C 1
ATOM 846 O O . MET A 1 106 ? -21.520 19.978 30.459 1.00 77.56 106 MET A O 1
ATOM 850 N N . GLU A 1 107 ? -22.543 19.677 28.479 1.00 78.44 107 GLU A N 1
ATOM 851 C CA . GLU A 1 107 ? -23.764 20.443 28.750 1.00 78.44 107 GLU A CA 1
ATOM 852 C C . GLU A 1 107 ? -24.680 19.755 29.777 1.00 78.44 107 GLU A C 1
ATOM 854 O O . GLU A 1 107 ? -25.438 20.434 30.468 1.00 78.44 107 GLU A O 1
ATOM 859 N N . ASP A 1 108 ? -24.581 18.427 29.912 1.00 72.31 108 ASP A N 1
ATOM 860 C CA . ASP A 1 108 ? -25.361 17.618 30.858 1.00 72.31 108 ASP A CA 1
ATOM 861 C C . ASP A 1 108 ? -24.709 17.560 32.251 1.00 72.31 108 ASP A C 1
ATOM 863 O O . ASP A 1 108 ? -25.320 17.103 33.223 1.00 72.31 108 ASP A O 1
ATOM 867 N N . VAL A 1 109 ? -23.455 18.008 32.370 1.00 71.62 109 VAL A N 1
ATOM 868 C CA . VAL A 1 109 ? -22.733 18.049 33.641 1.00 71.62 109 VAL A CA 1
ATOM 869 C C . VAL A 1 109 ? -23.060 19.371 34.330 1.00 71.62 109 VAL A 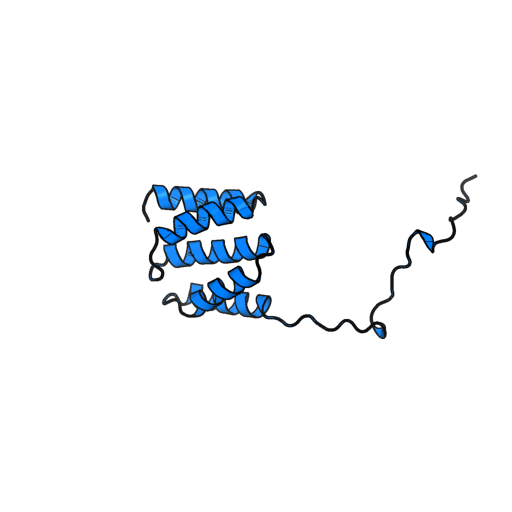C 1
ATOM 871 O O . VAL A 1 109 ? -22.608 20.434 33.906 1.00 71.62 109 VAL A O 1
ATOM 874 N N . MET A 1 110 ? -23.845 19.321 35.414 1.00 63.53 110 MET A N 1
ATOM 875 C CA . MET A 1 110 ? -24.073 20.507 36.246 1.00 63.53 110 MET A CA 1
ATOM 876 C C . MET A 1 110 ? -22.725 21.116 36.661 1.00 63.53 110 MET A C 1
ATOM 878 O O . MET A 1 110 ? -21.817 20.363 37.031 1.00 63.53 110 MET A O 1
ATOM 882 N N . PRO A 1 111 ? -22.573 22.454 36.619 1.00 65.31 111 PRO A N 1
ATOM 883 C CA . PRO A 1 111 ? -21.311 23.099 36.934 1.00 65.31 111 PRO A CA 1
ATOM 884 C C . PRO A 1 111 ? -20.878 22.695 38.341 1.00 65.31 111 PRO A C 1
ATOM 886 O O . PRO A 1 111 ? -21.534 23.014 39.334 1.00 65.31 111 PRO A O 1
ATOM 889 N N . ILE A 1 112 ? -19.760 21.975 38.409 1.00 66.31 112 ILE A N 1
ATOM 890 C CA . ILE A 1 112 ? -19.036 21.713 39.646 1.00 66.31 112 ILE A CA 1
ATOM 891 C C . ILE A 1 112 ? -18.711 23.065 40.282 1.00 66.31 112 ILE A C 1
ATOM 893 O O . ILE A 1 112 ? -17.862 23.809 39.791 1.00 66.31 112 ILE A O 1
ATOM 897 N N . GLN A 1 113 ? -19.414 23.406 41.365 1.00 61.56 113 GLN A N 1
ATOM 898 C CA . GLN A 1 113 ? -19.035 24.537 42.199 1.00 61.56 113 GLN A CA 1
ATOM 899 C C . GLN A 1 113 ? -17.654 24.225 42.773 1.00 61.56 113 GLN A C 1
ATOM 901 O O . GLN A 1 113 ? -17.495 23.301 43.568 1.00 61.56 113 GLN A O 1
ATOM 906 N N . SER A 1 114 ? -16.643 24.961 42.312 1.00 64.12 114 SER A N 1
ATOM 907 C CA . SER A 1 114 ? -15.292 24.890 42.860 1.00 64.12 114 SER A CA 1
ATOM 908 C C . SER A 1 114 ? -15.353 25.176 44.362 1.00 64.12 114 SER A C 1
ATOM 910 O O . SER A 1 114 ? -15.750 26.266 44.765 1.00 64.12 114 SER A O 1
ATOM 912 N N . VAL A 1 115 ? -14.968 24.195 45.183 1.00 64.56 115 VAL A N 1
ATOM 913 C CA . VAL A 1 115 ? -14.901 24.310 46.655 1.00 64.56 115 VAL A CA 1
ATOM 914 C C . VAL A 1 115 ? -13.558 24.910 47.109 1.00 64.56 115 VAL A C 1
ATOM 916 O O . VAL A 1 115 ? -13.228 24.896 48.290 1.00 64.56 115 VAL A O 1
ATOM 919 N N . TYR A 1 116 ? -12.756 25.459 46.194 1.00 60.09 116 TYR A N 1
ATOM 920 C CA . TYR A 1 116 ? -11.545 26.178 46.582 1.00 60.09 116 TYR A CA 1
ATOM 921 C C . TYR A 1 116 ? -11.909 27.578 47.096 1.00 60.09 116 TYR A C 1
ATOM 923 O O . TYR A 1 116 ? -12.212 28.477 46.310 1.00 60.09 116 TYR A O 1
ATOM 931 N N . VAL A 1 117 ? -11.915 27.684 48.431 1.00 55.97 117 VAL A N 1
ATOM 932 C CA . VAL A 1 117 ? -11.869 28.913 49.245 1.00 55.97 117 VAL A CA 1
ATOM 933 C C . VAL A 1 117 ? -10.446 29.456 49.267 1.00 55.97 117 VAL A C 1
ATOM 935 O O . VAL A 1 117 ? -9.515 28.626 49.388 1.00 55.97 117 VAL A O 1
#

Radius of gyration: 21.65 Å; Cα contacts (8 Å, |Δi|>4): 113; chains: 1; bounding box: 42×44×64 Å

Solvent-accessible surface area (backbone atoms only — not comparable to full-atom values): 6672 Å² total; per-residue (Å²): 133,55,72,69,44,50,52,29,43,52,52,14,51,52,29,42,76,73,65,40,23,67,61,11,34,58,28,23,52,56,24,36,71,78,34,57,76,89,37,71,66,27,46,51,41,47,54,50,37,32,52,26,26,48,75,60,69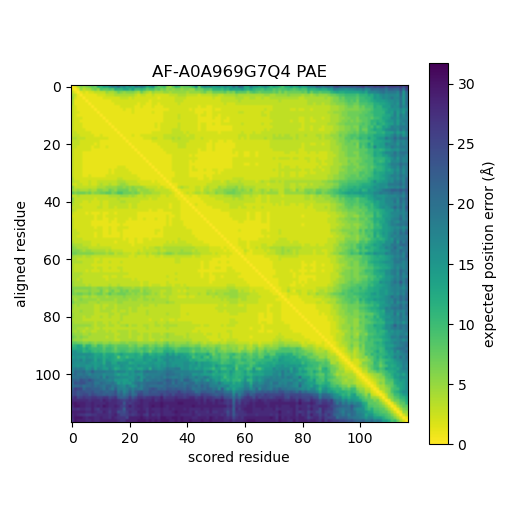,37,52,66,61,18,47,54,56,25,57,57,35,48,70,41,92,48,66,69,54,19,51,54,21,49,56,50,40,54,62,72,67,51,76,82,77,85,78,60,67,92,82,50,85,79,80,74,55,77,86,73,50,75,83,76,76,77,84,82,127

Sequence (117 aa):
MDTTTQILFEQGKDAFLQGEYRLSIEYLEQAAANLSKATREGSEVRLWLVSSYQANNCSEDAISLCRELTASPFPSTKERAKQQLYILEAPKLERPKEWITQIPSMEDVMPIQSVYV

pLDDT: mean 90.82, std 9.59, range [55.97, 9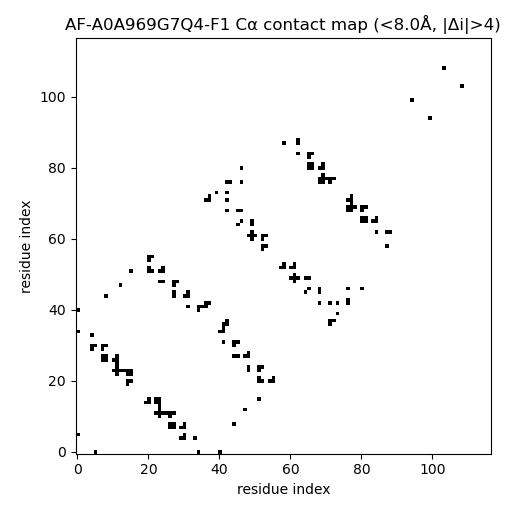8.62]

Secondary structure (DSSP, 8-state):
--HHHHHHHHHHHHHHHTT-HHHHHHHHHHHHHTS-TTSHHHHHHHHHHHHHHHHTT-HHHHHHHHHHHTT-S-HHHHHHHHHHHHHHTPPPPP--GGG--PPPPGGGS--------

Mean predicted aligned error: 7.42 Å

Nearest PDB structures (foldseek):
  4zlh-assembly1_A  TM=8.279E-01  e=5.935E-02  Escherichia coli O157:H7
  7t6d-assembly1_B  TM=8.247E-01  e=4.048E-01  Escherichia coli
  2kcl-assembly1_A  TM=7.685E-01  e=2.375E-01  Salinibacter ruber DSM 13855
  9hmf-assembly1_K  TM=7.341E-01  e=2.787E-01  Campylobacter jejuni
  3ma5-assembly1_A  TM=7.870E-01  e=7.677E-01  Salinibacter ruber DSM 13855

Foldseek 3Di:
DDPQLVVLLVQLVVCVVVLVLVSSLVSLVVSLVVDDLQDPVNLVSLVSNLVSCVSVVVLVVSLVSLVVQCPHPDPVSVVSSVVVNCVSPPDDDDDDPVNDDDDDDPVPDDDDPPPPD